Protein AF-A0A7C3HT73-F1 (afdb_monomer_lite)

pLDDT: mean 90.5, std 12.26, range [48.91, 98.38]

Secondary structure (DSSP, 8-state):
-TTHHHHHS-HHHHHHHHHHHHHHHHHIIIIIS--HHHHHHHHHHHHHHHSEE--SSS-EE-HHHHHHHHHHHHHHHHHHHTTS---HHHHHHHHHHHHHHHHHHHHHHHT-

Foldseek 3Di:
DPPDVLVCLQLQNVLVVLLVQLVVQLCCCVPPNPDPLSNLLSVLLNLLSVQWDDDPDDIDGDVVSVVVLVVSLVVLVVCVVVVVHRNNVSSVNSNCNNNVSSVVSVVVVVVD

Radius of gyration: 15.16 Å; chains: 1; bounding box: 45×30×40 Å

Sequence (112 aa):
MRGFLPRLLAPDRLARTLIYAGIAGFIWFFFLQPSPFGATLSVTTLVGAGLVQYGSGKPFVIPLYVYVLAALILVQLAGLALGVGGQVGAALLGGALGLGLPYLAYRLQEKA

Organism: Meiothermus ruber (NCBI:txid277)

Structure (mmCIF, N/CA/C/O backbone):
data_AF-A0A7C3HT73-F1
#
_entry.id   AF-A0A7C3HT73-F1
#
loop_
_atom_site.group_PDB
_atom_site.id
_atom_site.type_symbol
_atom_site.label_atom_id
_atom_site.label_alt_id
_atom_site.label_comp_id
_atom_site.label_asym_id
_atom_site.label_entity_id
_atom_site.label_seq_id
_atom_site.pdbx_PDB_ins_code
_atom_site.Cartn_x
_atom_site.Cartn_y
_atom_site.Cartn_z
_atom_site.occupancy
_atom_site.B_iso_or_equiv
_atom_site.auth_seq_id
_atom_site.auth_comp_id
_atom_site.auth_asym_id
_atom_site.auth_atom_id
_atom_site.pdbx_PDB_model_num
ATOM 1 N N . MET A 1 1 ? -27.166 18.438 4.904 1.00 48.91 1 MET A N 1
ATOM 2 C CA . MET A 1 1 ? -26.014 17.609 4.463 1.00 48.91 1 MET A CA 1
ATOM 3 C C . MET A 1 1 ? -25.101 17.141 5.621 1.00 48.91 1 MET A C 1
ATOM 5 O O . MET A 1 1 ? -23.932 16.870 5.392 1.00 48.91 1 MET A O 1
ATOM 9 N N . ARG A 1 2 ? -25.599 16.966 6.861 1.00 49.44 2 ARG A N 1
ATOM 10 C CA . ARG A 1 2 ? -24.759 16.658 8.048 1.00 49.44 2 ARG A CA 1
ATOM 11 C C . ARG A 1 2 ? -24.453 15.162 8.293 1.00 49.44 2 ARG A C 1
ATOM 13 O O . ARG A 1 2 ? -23.842 14.837 9.298 1.00 49.44 2 ARG A O 1
ATOM 20 N N . GLY A 1 3 ? -24.844 14.252 7.392 1.00 53.56 3 GLY A N 1
ATOM 21 C CA . GLY A 1 3 ? -24.723 12.795 7.612 1.00 53.56 3 GLY A CA 1
ATOM 22 C C . GLY A 1 3 ? -23.829 12.013 6.639 1.00 53.56 3 GLY A C 1
ATOM 23 O O . GLY A 1 3 ? -23.617 10.822 6.851 1.00 53.56 3 GLY A O 1
ATOM 24 N N . PHE A 1 4 ? -23.312 12.636 5.573 1.00 56.56 4 PHE A N 1
ATOM 25 C CA . PHE A 1 4 ? -22.591 11.917 4.507 1.00 56.56 4 PHE A CA 1
ATOM 26 C C . PHE A 1 4 ? -21.103 11.695 4.826 1.00 56.56 4 PHE A C 1
ATOM 28 O O . PHE A 1 4 ? -20.612 10.575 4.726 1.00 56.56 4 PHE A O 1
ATOM 35 N N . LEU A 1 5 ? -20.408 12.742 5.283 1.00 54.62 5 LEU A N 1
ATOM 36 C CA . LEU A 1 5 ? -18.988 12.702 5.659 1.00 54.62 5 LEU A CA 1
ATOM 37 C C . LEU A 1 5 ? -18.655 11.688 6.772 1.00 54.62 5 LEU A C 1
ATOM 39 O O . LEU A 1 5 ? -17.735 10.901 6.565 1.00 54.62 5 LEU A O 1
ATOM 43 N N . PRO A 1 6 ? -19.402 11.602 7.894 1.00 59.47 6 PRO A N 1
ATOM 44 C CA . PRO A 1 6 ? -19.094 10.624 8.939 1.00 59.47 6 PRO A CA 1
ATOM 45 C C . PRO A 1 6 ? -19.249 9.169 8.468 1.00 59.47 6 PRO A C 1
ATOM 47 O O . PRO A 1 6 ? -18.516 8.293 8.916 1.00 59.47 6 PRO A O 1
ATOM 50 N N . ARG A 1 7 ? -20.172 8.902 7.529 1.00 59.75 7 ARG A N 1
ATOM 51 C CA . ARG A 1 7 ? -20.368 7.564 6.942 1.00 59.75 7 ARG A CA 1
ATOM 52 C C . ARG A 1 7 ? -19.340 7.221 5.864 1.00 59.75 7 ARG A C 1
ATOM 54 O O . ARG A 1 7 ? -19.046 6.043 5.688 1.00 59.75 7 ARG A O 1
ATOM 61 N N . LEU A 1 8 ? -18.834 8.213 5.129 1.00 58.94 8 LEU A N 1
ATOM 62 C CA . LEU A 1 8 ? -17.763 8.046 4.136 1.00 58.94 8 LEU A CA 1
ATOM 63 C C . LEU A 1 8 ? -16.396 7.842 4.798 1.00 58.94 8 LEU A C 1
ATOM 65 O O . LEU A 1 8 ? -15.604 7.038 4.323 1.00 58.94 8 LEU A O 1
ATOM 69 N N . LEU A 1 9 ? -16.150 8.530 5.914 1.00 65.69 9 LEU A N 1
ATOM 70 C CA . LEU A 1 9 ? -14.914 8.438 6.694 1.00 65.69 9 LEU A CA 1
ATOM 71 C C . LEU A 1 9 ? -14.890 7.244 7.655 1.00 65.69 9 LEU A C 1
ATOM 73 O O . LEU A 1 9 ? -13.963 7.136 8.450 1.00 65.69 9 LEU A O 1
ATOM 77 N N . ALA A 1 10 ? -15.883 6.348 7.606 1.00 85.25 10 ALA A N 1
ATOM 78 C CA . ALA A 1 10 ? -15.807 5.096 8.347 1.00 85.25 10 ALA A CA 1
ATOM 79 C C . ALA A 1 10 ? -14.559 4.325 7.873 1.00 85.25 10 ALA A C 1
ATOM 81 O O . ALA A 1 10 ? -14.497 3.965 6.693 1.00 85.25 10 ALA A O 1
ATOM 82 N N . PRO A 1 11 ? -13.569 4.078 8.749 1.00 88.06 11 PRO A N 1
ATOM 83 C CA . PRO A 1 11 ? -12.260 3.573 8.346 1.00 88.06 11 PRO A CA 1
ATOM 84 C C . PRO A 1 11 ? -12.355 2.219 7.633 1.00 88.06 11 PRO A C 1
ATOM 86 O O . PRO A 1 11 ? -11.666 2.012 6.640 1.00 88.06 11 PRO A O 1
ATOM 89 N N . ASP A 1 12 ? -13.292 1.354 8.038 1.00 89.94 12 ASP A N 1
ATOM 90 C CA . ASP A 1 12 ? -13.596 0.091 7.346 1.00 89.94 12 ASP A CA 1
ATOM 91 C C . ASP A 1 12 ? -14.083 0.297 5.903 1.00 89.94 12 ASP A C 1
ATOM 93 O O . ASP A 1 12 ? -13.611 -0.350 4.966 1.00 89.94 12 ASP A O 1
ATOM 97 N N . ARG A 1 13 ? -15.002 1.248 5.691 1.00 89.75 13 ARG A N 1
ATOM 98 C CA . ARG A 1 13 ? -15.515 1.550 4.348 1.00 89.75 13 ARG A CA 1
ATOM 99 C C . ARG A 1 13 ? -14.436 2.157 3.469 1.00 89.75 13 ARG A C 1
ATOM 101 O O . ARG A 1 13 ? -14.379 1.828 2.285 1.00 89.75 13 ARG A O 1
ATOM 108 N N . LEU A 1 14 ? -13.594 3.022 4.031 1.00 92.44 14 LEU A N 1
ATOM 109 C CA . LEU A 1 14 ? -12.480 3.624 3.309 1.00 92.44 14 LEU A CA 1
ATOM 110 C C . LEU A 1 14 ? -11.455 2.559 2.909 1.00 92.44 14 LEU A C 1
ATOM 112 O O . LEU A 1 14 ? -11.092 2.495 1.738 1.00 92.44 14 LEU A O 1
ATOM 116 N N . ALA A 1 15 ? -11.070 1.675 3.835 1.00 93.88 15 ALA A N 1
ATOM 117 C CA . ALA A 1 15 ? -10.195 0.539 3.552 1.00 93.88 15 ALA A CA 1
ATOM 118 C C . ALA A 1 15 ? -10.772 -0.338 2.431 1.00 93.88 15 ALA A C 1
ATOM 120 O O . ALA A 1 15 ? -10.112 -0.580 1.423 1.00 93.88 15 ALA A O 1
ATOM 121 N N . ARG A 1 16 ? -12.048 -0.727 2.533 1.00 94.19 16 ARG A N 1
ATOM 122 C CA . ARG A 1 16 ? -12.729 -1.519 1.499 1.00 94.19 16 ARG A CA 1
ATOM 123 C C . ARG A 1 16 ? -12.790 -0.803 0.144 1.00 94.19 16 ARG A C 1
ATOM 125 O O . ARG A 1 16 ? -12.586 -1.430 -0.891 1.00 94.19 16 ARG A O 1
ATOM 132 N N . THR A 1 17 ? -13.035 0.506 0.140 1.00 95.62 17 THR A N 1
ATOM 133 C CA . THR A 1 17 ? -13.045 1.319 -1.087 1.00 95.62 17 THR A CA 1
ATOM 134 C C . THR A 1 17 ? -11.666 1.346 -1.737 1.00 95.62 17 THR A C 1
ATOM 136 O O . THR A 1 17 ? -11.568 1.162 -2.946 1.00 95.62 17 THR A O 1
ATOM 139 N N . LEU A 1 18 ? -10.600 1.512 -0.950 1.00 96.31 18 LEU A N 1
ATOM 140 C CA . LEU A 1 18 ? -9.222 1.486 -1.445 1.00 96.31 18 LEU A CA 1
ATOM 141 C C . LEU A 1 18 ? -8.819 0.105 -1.968 1.00 96.31 18 LEU A C 1
ATOM 143 O O . LEU A 1 18 ? -8.123 0.031 -2.975 1.00 96.31 18 LEU A O 1
ATOM 147 N N . ILE A 1 19 ? -9.302 -0.980 -1.353 1.00 96.81 19 ILE A N 1
ATOM 148 C CA . ILE A 1 19 ? -9.129 -2.340 -1.881 1.00 96.81 19 ILE A CA 1
ATOM 149 C C . ILE A 1 19 ? -9.761 -2.442 -3.272 1.00 96.81 19 ILE A C 1
ATOM 151 O O . ILE A 1 19 ? -9.079 -2.823 -4.220 1.00 96.81 19 ILE A O 1
ATOM 155 N N . TYR A 1 20 ? -11.029 -2.051 -3.437 1.00 97.88 20 TYR A N 1
ATOM 156 C CA . TYR A 1 20 ? -11.683 -2.103 -4.749 1.00 97.88 20 TYR A CA 1
ATOM 157 C C . TYR A 1 20 ? -11.033 -1.169 -5.774 1.00 97.88 20 TYR A C 1
ATOM 159 O O . TYR A 1 20 ? -10.866 -1.559 -6.929 1.00 97.88 20 TYR A O 1
ATOM 167 N N . ALA A 1 21 ? -10.615 0.028 -5.359 1.00 97.62 21 ALA A N 1
ATOM 168 C CA . ALA A 1 21 ? -9.880 0.955 -6.210 1.00 97.62 21 ALA A CA 1
ATOM 169 C C . ALA A 1 21 ? -8.529 0.372 -6.648 1.00 97.62 21 ALA A C 1
ATOM 171 O O . ALA A 1 21 ? -8.158 0.517 -7.806 1.00 97.62 21 ALA A O 1
ATOM 172 N N . GLY A 1 22 ? -7.826 -0.339 -5.763 1.00 97.75 22 GLY A N 1
ATOM 173 C CA . GLY A 1 22 ? -6.594 -1.050 -6.093 1.00 97.75 22 GLY A CA 1
ATOM 174 C C . GLY A 1 22 ? -6.817 -2.208 -7.070 1.00 97.75 22 GLY A C 1
ATOM 175 O O . GLY A 1 22 ? -6.036 -2.366 -8.003 1.00 97.75 22 GLY A O 1
ATOM 176 N N . ILE A 1 23 ? -7.910 -2.971 -6.939 1.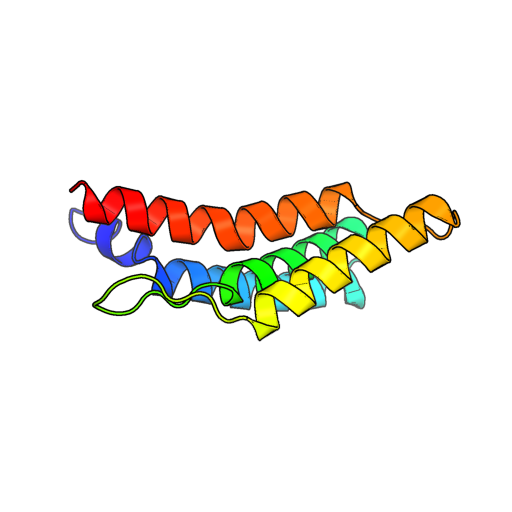00 98.12 23 ILE A N 1
ATOM 177 C CA . ILE A 1 23 ? -8.280 -4.002 -7.930 1.00 98.12 23 ILE A CA 1
ATOM 178 C C . ILE A 1 23 ? -8.54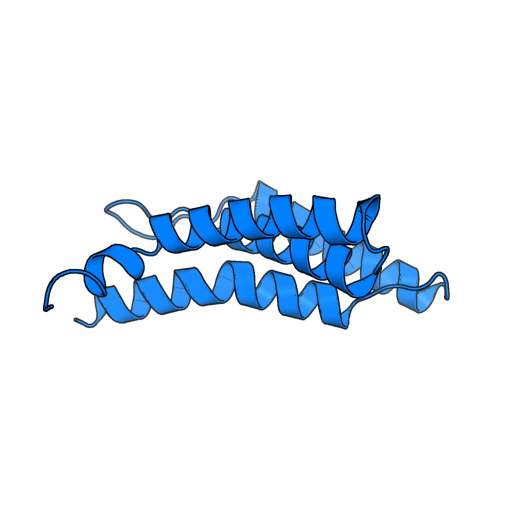1 -3.353 -9.294 1.00 98.12 23 ILE A C 1
ATOM 180 O O . ILE A 1 23 ? -7.953 -3.756 -10.296 1.00 98.12 23 ILE A O 1
ATOM 184 N N . ALA A 1 24 ? -9.405 -2.335 -9.337 1.00 98.25 24 ALA A N 1
ATOM 185 C CA . ALA A 1 24 ? -9.769 -1.650 -10.575 1.00 98.25 24 ALA A CA 1
ATOM 186 C C . ALA A 1 24 ? -8.556 -0.969 -11.229 1.00 98.25 24 ALA A C 1
ATOM 188 O O . ALA A 1 24 ? -8.352 -1.089 -12.436 1.00 98.25 24 ALA A O 1
ATOM 189 N N . GLY A 1 25 ? -7.724 -0.307 -10.424 1.00 98.06 25 GLY A N 1
ATOM 190 C CA . GLY A 1 25 ? -6.485 0.325 -10.859 1.00 98.06 25 GLY A CA 1
ATOM 191 C C . GLY A 1 25 ? -5.486 -0.687 -11.407 1.00 98.06 25 GLY A C 1
ATOM 192 O O . GLY A 1 25 ? -4.918 -0.455 -12.470 1.00 98.06 25 GLY A O 1
ATOM 193 N N . PHE A 1 26 ? -5.323 -1.843 -10.754 1.00 98.19 26 PHE A N 1
ATOM 194 C CA . PHE A 1 26 ? -4.477 -2.915 -11.276 1.00 98.19 26 PHE A CA 1
ATOM 195 C C . PHE A 1 26 ? -4.989 -3.409 -12.629 1.00 98.19 26 PHE A C 1
ATOM 197 O O . PHE A 1 26 ? -4.210 -3.471 -13.573 1.00 98.19 26 PHE A O 1
ATOM 204 N N . ILE A 1 27 ? -6.292 -3.686 -12.758 1.00 98.31 27 ILE A N 1
ATOM 205 C CA . ILE A 1 27 ? -6.873 -4.125 -14.034 1.00 98.31 27 ILE A CA 1
ATOM 206 C C . ILE A 1 27 ? -6.610 -3.079 -15.128 1.00 98.31 27 ILE A C 1
ATOM 208 O O . ILE A 1 27 ? -6.126 -3.418 -16.206 1.00 98.31 27 ILE A O 1
ATOM 212 N N . TRP A 1 28 ? -6.861 -1.801 -14.838 1.00 98.25 28 TRP A N 1
ATOM 213 C CA . TRP A 1 28 ? -6.641 -0.711 -15.785 1.00 98.25 28 TRP A CA 1
ATOM 214 C C . TRP A 1 28 ? -5.174 -0.583 -16.207 1.00 98.25 28 TRP A C 1
ATOM 216 O O . TRP A 1 28 ? -4.863 -0.650 -17.396 1.00 98.25 28 TRP A O 1
ATOM 226 N N . PHE A 1 29 ? -4.263 -0.432 -15.245 1.00 98.12 29 PHE A N 1
ATOM 227 C CA . PHE A 1 29 ? -2.851 -0.156 -15.514 1.00 98.12 29 PHE A CA 1
ATOM 228 C C . PHE A 1 29 ? -2.047 -1.377 -15.947 1.00 98.12 29 PHE A C 1
ATOM 230 O O . PHE A 1 29 ? -0.933 -1.218 -16.440 1.00 98.12 29 PHE A O 1
ATOM 237 N N . PHE A 1 30 ? -2.570 -2.585 -15.754 1.00 97.00 30 PHE A N 1
ATOM 238 C CA . PHE A 1 30 ? -1.927 -3.801 -16.231 1.00 97.00 30 PHE A CA 1
ATOM 239 C C . PHE A 1 30 ? -2.426 -4.202 -17.625 1.00 97.00 30 PHE A C 1
ATOM 241 O O . PHE A 1 30 ? -1.608 -4.538 -18.475 1.00 97.00 30 PHE A O 1
ATOM 248 N N . PHE A 1 31 ? -3.740 -4.133 -17.884 1.00 97.62 31 PHE A N 1
ATOM 249 C CA . PHE A 1 31 ? -4.325 -4.650 -19.130 1.00 97.62 31 PHE A CA 1
ATOM 250 C C . PHE A 1 31 ? -4.691 -3.578 -20.162 1.00 97.62 31 PHE A C 1
ATOM 252 O O . PHE A 1 31 ? -4.522 -3.822 -21.353 1.00 97.62 31 PHE A O 1
ATOM 259 N N . LEU A 1 32 ? -5.216 -2.420 -19.745 1.00 97.62 32 LEU A N 1
ATOM 260 C CA . LEU A 1 32 ? -5.771 -1.424 -20.676 1.00 97.62 32 LEU A CA 1
ATOM 261 C C . LEU A 1 32 ? -4.770 -0.320 -21.023 1.00 97.62 32 LEU A C 1
ATOM 263 O O . LEU A 1 32 ? -4.636 0.054 -22.184 1.00 97.62 32 LEU A O 1
ATOM 267 N N . GLN A 1 33 ? -4.054 0.192 -20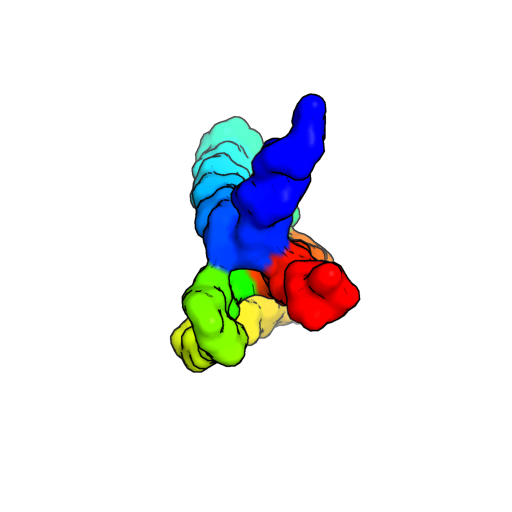.023 1.00 97.00 33 GLN A N 1
ATOM 268 C CA . GLN A 1 33 ? -3.046 1.235 -20.187 1.00 97.00 33 GLN A CA 1
ATOM 269 C C . GLN A 1 33 ? -1.780 0.857 -19.406 1.00 97.00 33 GLN A C 1
ATOM 271 O O . GLN A 1 33 ? -1.607 1.314 -18.272 1.00 97.00 33 GLN A O 1
ATOM 276 N N . PRO A 1 34 ? -0.899 0.025 -19.996 1.00 96.25 34 PRO A N 1
ATOM 277 C CA . PRO A 1 34 ? 0.285 -0.503 -19.330 1.00 96.25 34 PRO A CA 1
ATOM 278 C C . PRO A 1 34 ? 1.122 0.586 -18.649 1.00 96.25 34 PRO A C 1
ATOM 280 O O . PRO A 1 34 ? 1.725 1.441 -19.296 1.00 96.25 34 PRO A O 1
ATOM 283 N N . SER A 1 35 ? 1.156 0.550 -17.319 1.00 97.00 35 SER A N 1
ATOM 284 C CA . SER A 1 35 ? 1.929 1.466 -16.485 1.00 97.00 35 SER A CA 1
ATOM 285 C C . SER A 1 35 ? 2.511 0.701 -15.298 1.00 97.00 35 SER A C 1
ATOM 287 O O . SER A 1 35 ? 1.778 0.395 -14.353 1.00 97.00 35 SER A O 1
ATOM 289 N N . PRO A 1 36 ? 3.830 0.415 -15.291 1.00 95.31 36 PRO A N 1
ATOM 290 C CA . PRO A 1 36 ? 4.483 -0.257 -14.167 1.00 95.31 36 PRO A CA 1
ATOM 291 C C . PRO A 1 36 ? 4.270 0.487 -12.846 1.00 95.31 36 PRO A C 1
ATOM 293 O O . PRO A 1 36 ? 4.031 -0.129 -11.805 1.00 95.31 36 PRO A O 1
ATOM 296 N N . PHE A 1 37 ? 4.310 1.822 -12.900 1.00 97.31 37 PHE A N 1
ATOM 297 C CA . PHE A 1 37 ? 4.018 2.686 -11.762 1.00 97.31 37 PHE A CA 1
ATOM 298 C C . PHE A 1 37 ? 2.577 2.491 -11.276 1.00 97.31 37 PHE A C 1
ATOM 300 O O . PHE A 1 37 ? 2.366 2.177 -10.107 1.00 97.31 37 PHE A O 1
ATOM 307 N N . GLY A 1 38 ? 1.590 2.629 -12.170 1.00 97.62 38 GLY A N 1
ATOM 308 C CA . GLY A 1 38 ? 0.171 2.536 -11.823 1.00 97.62 38 GLY A CA 1
ATOM 309 C C . GLY A 1 38 ? -0.231 1.157 -11.296 1.00 97.62 38 GLY A C 1
ATOM 310 O O . GLY A 1 38 ? -0.950 1.067 -10.299 1.00 97.62 38 GLY A O 1
ATOM 311 N N . ALA A 1 39 ? 0.284 0.082 -11.897 1.00 97.81 39 ALA A N 1
ATOM 312 C CA . ALA A 1 39 ? 0.035 -1.283 -11.440 1.00 97.81 39 ALA A CA 1
ATOM 313 C C . ALA A 1 39 ? 0.637 -1.527 -10.047 1.00 97.81 39 ALA A C 1
ATOM 315 O O . ALA A 1 39 ? -0.057 -2.017 -9.157 1.00 97.81 39 ALA A O 1
ATOM 316 N N . THR A 1 40 ? 1.893 -1.115 -9.828 1.00 98.00 40 THR A N 1
ATOM 317 C CA . THR A 1 40 ? 2.558 -1.249 -8.520 1.00 98.00 40 THR A CA 1
ATOM 318 C C . THR A 1 40 ? 1.811 -0.470 -7.440 1.00 98.00 40 THR A C 1
ATOM 320 O O . THR A 1 40 ? 1.506 -1.034 -6.393 1.00 98.00 40 THR A O 1
ATOM 323 N N . LEU A 1 41 ? 1.482 0.799 -7.712 1.00 98.31 41 LEU A N 1
ATOM 324 C CA . LEU A 1 41 ? 0.720 1.665 -6.811 1.00 98.31 41 LEU A CA 1
ATOM 325 C C . LEU A 1 41 ? -0.605 1.007 -6.410 1.00 98.31 41 LEU A C 1
ATOM 327 O O . LEU A 1 41 ? -0.938 0.940 -5.232 1.00 98.31 41 LEU A O 1
ATOM 331 N N . SER A 1 42 ? -1.341 0.486 -7.391 1.00 98.38 42 SER A N 1
ATOM 332 C CA . SER A 1 42 ? -2.660 -0.110 -7.175 1.00 98.38 42 SER A CA 1
ATOM 333 C C . SER A 1 42 ? -2.589 -1.359 -6.293 1.00 98.38 42 SER A C 1
ATOM 335 O O . SER A 1 42 ? -3.379 -1.505 -5.359 1.00 98.38 42 SER A O 1
ATOM 337 N N . VAL A 1 43 ? -1.606 -2.232 -6.538 1.00 98.12 43 VAL A N 1
ATOM 338 C CA . VAL A 1 43 ? -1.408 -3.458 -5.753 1.00 98.12 43 VAL A CA 1
ATOM 339 C C . VAL A 1 43 ? -0.958 -3.134 -4.329 1.00 98.12 43 VAL A C 1
ATOM 341 O O . VAL A 1 43 ? -1.510 -3.686 -3.378 1.00 98.12 43 VAL A O 1
ATOM 344 N N . THR A 1 44 ? -0.002 -2.222 -4.134 1.00 98.19 44 THR A N 1
ATOM 345 C CA . THR A 1 44 ? 0.443 -1.887 -2.773 1.00 98.19 44 THR A CA 1
ATOM 346 C C . THR A 1 44 ? -0.596 -1.083 -1.997 1.00 98.19 44 THR A C 1
ATOM 348 O O . THR A 1 44 ? -0.703 -1.279 -0.788 1.00 98.19 44 THR A O 1
ATOM 351 N N . THR A 1 45 ? -1.425 -0.260 -2.653 1.00 98.38 45 THR A N 1
ATOM 352 C CA . THR A 1 45 ? -2.603 0.364 -2.022 1.00 98.38 45 THR A CA 1
ATOM 353 C C . THR A 1 45 ? -3.624 -0.666 -1.578 1.00 98.38 45 THR A C 1
ATOM 355 O O . THR A 1 45 ? -4.093 -0.589 -0.444 1.00 98.38 45 THR A O 1
ATOM 358 N N . LEU A 1 46 ? -3.925 -1.658 -2.415 1.00 97.94 46 LEU A N 1
ATOM 359 C CA . LEU A 1 46 ? -4.817 -2.755 -2.050 1.00 97.94 46 LEU A CA 1
ATOM 360 C C . LEU A 1 46 ? -4.317 -3.506 -0.814 1.00 97.94 46 LEU A C 1
ATOM 362 O O . LEU A 1 46 ? -5.063 -3.691 0.147 1.00 97.94 46 LEU A O 1
ATOM 366 N N . VAL A 1 47 ? -3.050 -3.920 -0.829 1.00 97.81 47 VAL A N 1
ATOM 367 C CA . VAL A 1 47 ? -2.466 -4.702 0.268 1.00 97.81 47 VAL A CA 1
ATOM 368 C C . VAL A 1 47 ? -2.349 -3.850 1.532 1.00 97.81 47 VAL A C 1
ATOM 370 O O . VAL A 1 47 ? -2.685 -4.322 2.615 1.00 97.81 47 VAL A O 1
ATOM 373 N N . GLY A 1 48 ? -1.940 -2.585 1.405 1.00 97.12 48 GLY A N 1
ATOM 374 C CA . GLY A 1 48 ? -1.871 -1.646 2.523 1.00 97.12 48 GLY A CA 1
ATOM 375 C C . GLY A 1 48 ? -3.235 -1.396 3.167 1.00 97.12 48 GLY A C 1
ATOM 376 O O . GLY A 1 48 ? -3.335 -1.386 4.390 1.00 97.12 48 GLY A O 1
ATOM 377 N N . ALA A 1 49 ? -4.295 -1.266 2.365 1.00 96.38 49 ALA A N 1
ATOM 378 C CA . ALA A 1 49 ? -5.659 -1.087 2.861 1.00 96.38 49 ALA A CA 1
ATOM 379 C C . ALA A 1 49 ? -6.217 -2.341 3.545 1.00 96.38 49 ALA A C 1
ATOM 381 O O . ALA A 1 49 ? -6.978 -2.227 4.502 1.00 96.38 49 ALA A O 1
ATOM 382 N N . GLY A 1 50 ? -5.810 -3.532 3.100 1.00 93.94 50 GLY A N 1
ATOM 383 C CA . GLY A 1 50 ? -6.153 -4.799 3.749 1.00 93.94 50 GLY A CA 1
ATOM 384 C C . GLY A 1 50 ? -5.370 -5.092 5.032 1.00 93.94 50 GLY A C 1
ATOM 385 O O . GLY A 1 50 ? -5.718 -6.026 5.750 1.00 93.94 50 GLY A O 1
ATOM 386 N N . LEU A 1 51 ? -4.324 -4.318 5.342 1.00 95.38 51 LEU A N 1
ATOM 387 C CA . LEU A 1 51 ? -3.408 -4.613 6.445 1.00 95.38 51 LEU A CA 1
ATOM 388 C C . LEU A 1 51 ? -4.064 -4.491 7.819 1.00 95.38 51 LEU A C 1
ATOM 390 O O . LEU A 1 51 ? -3.726 -5.255 8.722 1.00 95.38 51 LEU A O 1
ATOM 394 N N . VAL A 1 52 ? -4.997 -3.556 7.987 1.00 93.81 52 VAL A N 1
ATOM 395 C CA . VAL A 1 52 ? -5.657 -3.293 9.268 1.00 93.81 52 VAL A CA 1
ATOM 396 C C . VAL A 1 52 ? -7.158 -3.499 9.130 1.00 93.81 52 VAL A C 1
ATOM 398 O O . VAL A 1 52 ? -7.795 -2.916 8.256 1.00 93.81 52 VAL A O 1
ATOM 401 N N . GLN A 1 53 ? -7.739 -4.294 10.027 1.00 90.38 53 GLN A N 1
ATOM 402 C CA . GLN A 1 53 ? -9.187 -4.411 10.162 1.00 90.38 53 GLN A CA 1
ATOM 403 C C . GLN A 1 53 ? -9.698 -3.400 11.184 1.00 90.38 53 GLN A C 1
ATOM 405 O O . GLN A 1 53 ? -9.235 -3.361 12.328 1.00 90.38 53 GLN A O 1
ATOM 410 N N . TYR A 1 54 ? -10.681 -2.606 10.766 1.00 84.12 54 TYR A N 1
ATOM 411 C CA . TYR A 1 54 ? -11.317 -1.584 11.589 1.00 84.12 54 TYR A CA 1
ATOM 412 C C . TYR A 1 54 ? -12.728 -2.054 11.971 1.00 84.12 54 TYR A C 1
ATOM 414 O O . TYR A 1 54 ? -13.682 -1.861 11.229 1.00 84.12 54 TYR A O 1
ATOM 422 N N . GLY A 1 55 ? -12.849 -2.728 13.117 1.00 74.38 55 GLY A N 1
ATOM 423 C CA . GLY A 1 55 ? -14.135 -3.155 13.686 1.00 74.38 55 GLY A CA 1
ATOM 424 C C . GLY A 1 55 ? -14.708 -2.145 14.688 1.00 74.38 55 GLY A C 1
ATOM 425 O O . GLY A 1 55 ? -14.287 -0.995 14.742 1.00 74.38 55 GLY A O 1
ATOM 426 N N . SER A 1 56 ? -15.635 -2.589 15.545 1.00 64.25 56 SER A N 1
ATOM 427 C CA . SER A 1 56 ? -16.174 -1.781 16.657 1.00 64.25 56 SER A CA 1
ATOM 428 C C . SER A 1 56 ? -15.200 -1.603 17.833 1.00 64.25 56 SER A C 1
ATOM 430 O O . SER A 1 56 ? -15.544 -0.963 18.822 1.00 64.25 56 SER A O 1
ATOM 432 N N . GLY A 1 57 ? -14.016 -2.215 17.759 1.00 71.62 57 GLY A N 1
ATOM 433 C CA . GLY A 1 57 ? -12.991 -2.198 18.800 1.00 71.62 57 GLY A CA 1
ATOM 434 C C . GLY A 1 57 ? -11.657 -1.652 18.295 1.00 71.62 57 GLY A C 1
ATOM 435 O O . GLY A 1 57 ? -11.593 -0.926 17.305 1.00 71.62 57 GLY A O 1
ATOM 436 N N . LYS A 1 58 ? -10.568 -2.016 18.979 1.00 82.12 58 LYS A N 1
ATOM 437 C CA . LYS A 1 58 ? -9.218 -1.595 18.584 1.00 82.12 58 LYS A CA 1
ATOM 438 C C . LYS A 1 58 ? -8.864 -2.128 17.185 1.00 82.12 58 LYS A C 1
ATOM 440 O O . LYS A 1 58 ? -9.165 -3.290 16.907 1.00 82.12 58 LYS A O 1
ATOM 445 N N . PRO A 1 59 ? -8.193 -1.327 16.335 1.00 87.94 59 PRO A N 1
ATOM 446 C CA . PRO A 1 59 ? -7.725 -1.786 15.033 1.00 87.94 59 PRO A CA 1
ATOM 447 C C . PRO A 1 59 ? -6.815 -3.009 15.175 1.00 87.94 59 PRO A C 1
ATOM 449 O O . PRO A 1 59 ? -5.910 -3.014 16.013 1.00 87.94 59 PRO A O 1
ATOM 452 N N . PHE A 1 60 ? -7.042 -4.030 14.349 1.00 92.12 60 PHE A N 1
ATOM 453 C CA . PHE A 1 60 ? -6.252 -5.260 14.354 1.00 92.12 60 PHE A CA 1
ATOM 454 C C . PHE A 1 60 ? -5.400 -5.356 13.089 1.00 92.12 60 PHE A C 1
ATOM 456 O O . PHE A 1 60 ? -5.921 -5.305 11.976 1.00 92.12 60 PHE A O 1
ATOM 463 N N . VAL A 1 61 ? -4.088 -5.505 13.260 1.00 94.00 61 VAL A N 1
ATOM 464 C CA . VAL A 1 61 ? -3.141 -5.701 12.155 1.00 94.00 61 VAL A CA 1
ATOM 465 C C . VAL A 1 61 ? -3.162 -7.165 11.733 1.00 94.00 61 VAL A C 1
ATOM 467 O O . VAL A 1 61 ? -2.920 -8.041 12.559 1.00 94.00 61 VAL A O 1
ATOM 470 N N . ILE A 1 62 ? -3.395 -7.436 10.450 1.00 94.12 62 ILE A N 1
ATOM 471 C CA . ILE A 1 62 ? -3.337 -8.783 9.883 1.00 94.12 62 ILE A CA 1
ATOM 472 C C . ILE A 1 62 ? -1.880 -9.104 9.505 1.00 94.12 62 ILE A C 1
ATOM 474 O O . ILE A 1 62 ? -1.375 -8.537 8.530 1.00 94.12 62 ILE A O 1
ATOM 478 N N . PRO A 1 63 ? -1.195 -10.042 10.193 1.00 94.94 63 PRO A N 1
ATOM 479 C CA . PRO A 1 63 ? 0.229 -10.301 9.958 1.00 94.94 63 PRO A CA 1
ATOM 480 C C . PRO A 1 63 ? 0.544 -10.704 8.515 1.00 94.94 63 PRO A C 1
ATOM 482 O O . PRO A 1 63 ? 1.538 -10.258 7.952 1.00 94.94 63 PRO A O 1
ATOM 485 N N . LEU A 1 64 ? -0.335 -11.488 7.882 1.00 95.56 64 LEU A N 1
ATOM 486 C CA . LEU A 1 64 ? -0.171 -11.901 6.487 1.00 95.56 64 LEU A CA 1
ATOM 487 C C . LEU A 1 64 ? 0.022 -10.698 5.551 1.00 95.56 64 LEU A C 1
ATOM 489 O O . LEU A 1 64 ? 0.954 -10.687 4.754 1.00 95.56 64 LEU A O 1
ATOM 493 N N . TYR A 1 65 ? -0.813 -9.665 5.675 1.00 94.94 65 TYR A N 1
ATOM 494 C CA . TYR A 1 65 ? -0.732 -8.479 4.820 1.00 94.94 65 TYR A CA 1
ATOM 495 C C . TYR A 1 65 ? 0.513 -7.634 5.104 1.00 94.94 65 TYR A C 1
ATOM 497 O O . TYR A 1 65 ? 1.035 -7.009 4.184 1.00 94.94 65 TYR A O 1
ATOM 505 N N . VAL A 1 66 ? 1.038 -7.662 6.335 1.00 96.38 66 VAL A N 1
ATOM 506 C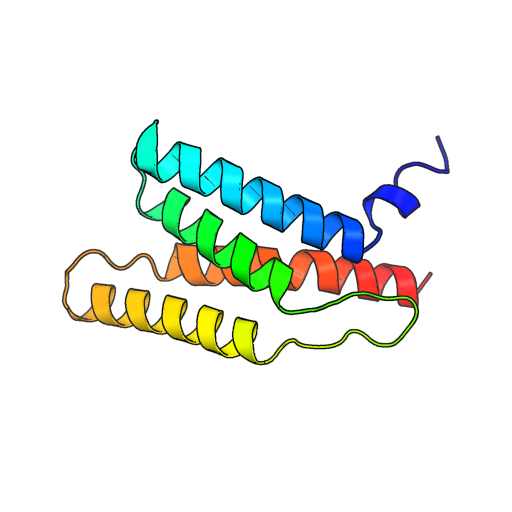 CA . VAL A 1 66 ? 2.338 -7.050 6.661 1.00 96.38 66 VAL A CA 1
ATOM 507 C C . VAL A 1 66 ? 3.451 -7.737 5.874 1.00 96.38 66 VAL A C 1
ATOM 509 O O . VAL A 1 66 ? 4.226 -7.062 5.198 1.00 96.38 66 VAL A O 1
ATOM 512 N N . TYR A 1 67 ? 3.506 -9.072 5.913 1.00 97.50 67 TYR A N 1
ATOM 513 C CA . TYR A 1 67 ? 4.516 -9.831 5.174 1.00 97.50 67 TYR A CA 1
ATOM 514 C C . TYR A 1 67 ? 4.376 -9.656 3.663 1.00 97.50 67 TYR A C 1
ATOM 516 O O . TYR A 1 67 ? 5.383 -9.481 2.984 1.00 97.50 67 TYR A O 1
ATOM 524 N N . VAL A 1 68 ? 3.150 -9.639 3.134 1.00 97.81 68 VAL A N 1
ATOM 525 C CA . VAL A 1 68 ? 2.909 -9.410 1.703 1.00 97.81 68 VAL A CA 1
ATOM 526 C C . VAL A 1 68 ? 3.354 -8.007 1.295 1.00 97.81 68 VAL A C 1
ATOM 528 O O . VAL A 1 68 ? 4.064 -7.867 0.304 1.00 97.81 68 VAL A O 1
ATOM 531 N N . LEU A 1 69 ? 3.006 -6.966 2.058 1.00 97.31 69 LEU A N 1
ATOM 532 C CA . LEU A 1 69 ? 3.426 -5.599 1.742 1.00 97.31 69 LEU A CA 1
ATOM 533 C C . LEU A 1 69 ? 4.951 -5.452 1.804 1.00 97.31 69 LEU A C 1
ATOM 535 O O . LEU A 1 69 ? 5.548 -4.857 0.907 1.00 97.31 69 LEU A O 1
ATOM 539 N N . ALA A 1 70 ? 5.586 -6.034 2.824 1.00 97.69 70 ALA A N 1
ATOM 540 C CA . ALA A 1 70 ? 7.038 -6.057 2.946 1.00 97.69 70 ALA A CA 1
ATOM 541 C C . ALA A 1 70 ? 7.690 -6.786 1.762 1.00 97.69 70 ALA A C 1
ATOM 543 O O . ALA A 1 70 ? 8.613 -6.252 1.152 1.00 97.69 70 ALA A O 1
ATOM 544 N N . ALA A 1 71 ? 7.177 -7.961 1.386 1.00 97.94 71 ALA A N 1
ATOM 545 C CA . ALA A 1 71 ? 7.661 -8.717 0.237 1.00 97.94 71 ALA A CA 1
ATOM 546 C C . ALA A 1 71 ? 7.519 -7.921 -1.068 1.00 97.94 71 ALA A C 1
ATOM 548 O O . ALA A 1 71 ? 8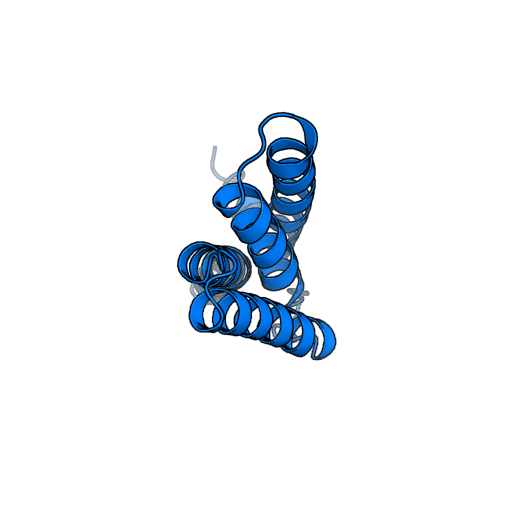.468 -7.864 -1.843 1.00 97.94 71 ALA A O 1
ATOM 549 N N . LEU A 1 72 ? 6.387 -7.245 -1.287 1.00 96.88 72 LEU A N 1
ATOM 550 C CA . LEU A 1 72 ? 6.182 -6.393 -2.461 1.00 96.88 72 LEU A CA 1
ATOM 551 C C . LEU A 1 72 ? 7.209 -5.257 -2.521 1.00 96.88 72 LEU A C 1
ATOM 553 O O . LEU A 1 72 ? 7.799 -5.023 -3.571 1.00 96.88 72 LEU A O 1
ATOM 557 N N . ILE A 1 73 ? 7.477 -4.579 -1.403 1.00 97.06 73 ILE A N 1
ATOM 558 C CA . ILE A 1 73 ? 8.490 -3.514 -1.351 1.00 97.06 73 ILE A CA 1
ATOM 559 C C . ILE A 1 73 ? 9.891 -4.080 -1.617 1.00 97.06 73 ILE A C 1
ATOM 561 O O . ILE A 1 73 ? 10.640 -3.501 -2.403 1.00 97.06 73 ILE A O 1
ATOM 565 N N . LEU A 1 74 ? 10.237 -5.220 -1.012 1.00 97.56 74 LEU A N 1
ATOM 566 C CA . LEU A 1 74 ? 11.527 -5.883 -1.221 1.00 97.56 74 LEU A CA 1
ATOM 567 C C . LEU A 1 74 ? 11.720 -6.330 -2.672 1.00 97.56 74 LEU A C 1
ATOM 569 O O . LEU A 1 74 ? 12.806 -6.150 -3.213 1.00 97.56 74 LEU A O 1
ATOM 573 N N . VAL A 1 75 ? 10.677 -6.846 -3.326 1.00 96.56 75 VAL A N 1
ATOM 574 C CA . VAL A 1 75 ? 10.718 -7.203 -4.752 1.00 96.56 75 VAL A CA 1
ATOM 575 C C . VAL A 1 75 ? 10.981 -5.967 -5.610 1.00 96.56 75 VAL A C 1
ATOM 577 O O . VAL A 1 75 ? 11.828 -6.017 -6.499 1.00 96.56 75 VAL A O 1
ATOM 580 N N . GLN A 1 76 ? 10.339 -4.832 -5.316 1.00 96.25 76 GLN A N 1
ATOM 581 C CA . GLN A 1 76 ? 10.596 -3.594 -6.057 1.00 96.25 76 GLN A CA 1
ATOM 582 C C . GLN A 1 76 ? 12.003 -3.043 -5.795 1.00 96.25 76 GLN A C 1
ATOM 584 O O . GLN A 1 76 ? 12.630 -2.527 -6.718 1.00 96.25 76 GLN A O 1
ATOM 589 N N . LEU A 1 77 ? 12.522 -3.173 -4.571 1.00 95.81 77 LEU A N 1
ATOM 590 C CA . LEU A 1 77 ? 13.902 -2.808 -4.236 1.00 95.81 77 LEU A CA 1
ATOM 591 C C . LEU A 1 77 ? 14.912 -3.698 -4.963 1.00 95.81 77 LEU A C 1
ATOM 593 O O . LEU A 1 77 ? 15.866 -3.184 -5.540 1.00 95.81 77 LEU A O 1
ATOM 597 N N . ALA A 1 78 ? 14.684 -5.011 -4.987 1.00 96.31 78 ALA A N 1
ATOM 598 C CA . ALA A 1 78 ? 15.516 -5.955 -5.722 1.00 96.31 78 ALA A CA 1
ATOM 599 C C . ALA A 1 78 ? 15.478 -5.665 -7.228 1.00 96.31 78 ALA A C 1
ATOM 601 O O . ALA A 1 78 ? 16.525 -5.573 -7.859 1.00 96.31 78 ALA A O 1
ATOM 602 N N . GLY A 1 79 ? 14.293 -5.429 -7.798 1.00 94.50 79 GLY A N 1
ATOM 603 C CA . GLY A 1 79 ? 14.142 -5.047 -9.202 1.00 94.50 79 GLY A CA 1
ATOM 604 C C . GLY A 1 79 ? 14.841 -3.729 -9.546 1.00 94.50 79 GLY A C 1
ATOM 605 O O . GLY A 1 79 ? 15.387 -3.595 -10.639 1.00 94.50 79 GLY A O 1
ATOM 606 N N . LEU A 1 80 ? 14.868 -2.764 -8.620 1.00 93.88 80 LEU A N 1
ATOM 607 C CA . LEU A 1 80 ? 15.624 -1.519 -8.779 1.00 93.88 80 LEU A CA 1
ATOM 608 C C . LEU A 1 80 ? 17.139 -1.774 -8.725 1.00 93.88 80 LEU A C 1
ATOM 610 O O . LEU A 1 80 ? 17.860 -1.312 -9.604 1.00 93.88 80 LEU A O 1
ATOM 614 N N . ALA A 1 81 ? 17.612 -2.538 -7.737 1.00 95.00 81 ALA A N 1
ATOM 615 C CA . ALA A 1 81 ? 19.030 -2.853 -7.553 1.00 95.00 81 ALA A CA 1
ATOM 616 C C . ALA A 1 81 ? 19.615 -3.688 -8.704 1.00 95.00 81 ALA A C 1
ATOM 618 O O . ALA A 1 81 ? 20.772 -3.512 -9.072 1.00 95.00 81 ALA A O 1
ATOM 619 N N . LEU A 1 82 ? 18.808 -4.574 -9.288 1.00 95.38 82 LEU A N 1
ATOM 620 C CA . LEU A 1 82 ? 19.184 -5.432 -10.413 1.00 95.38 82 LEU A CA 1
ATOM 621 C C . LEU A 1 82 ? 18.982 -4.759 -11.784 1.00 95.38 82 LEU A C 1
ATOM 623 O O . LEU A 1 82 ? 19.271 -5.372 -12.808 1.00 95.38 82 LEU A O 1
ATOM 627 N N . GLY A 1 83 ? 18.476 -3.520 -11.832 1.00 90.06 83 GLY A N 1
ATOM 628 C CA . GLY A 1 83 ? 18.275 -2.779 -13.083 1.00 90.06 83 GLY A CA 1
ATOM 629 C C . GLY A 1 83 ? 17.103 -3.266 -13.947 1.00 90.06 83 GLY A C 1
ATOM 630 O O . GLY A 1 83 ? 17.047 -2.951 -15.131 1.00 90.06 83 GLY A O 1
ATOM 631 N N . VAL A 1 84 ? 16.149 -4.006 -13.373 1.00 90.25 84 VAL A N 1
ATOM 632 C CA . VAL A 1 84 ? 15.013 -4.627 -14.090 1.00 90.25 84 VAL A CA 1
ATOM 633 C C . VAL A 1 84 ? 13.717 -3.803 -13.999 1.00 90.25 84 VAL A C 1
ATOM 635 O O . VAL A 1 84 ? 12.640 -4.288 -14.336 1.00 90.25 84 VAL A O 1
ATOM 638 N N . GLY A 1 85 ? 13.799 -2.544 -13.552 1.00 85.44 85 GLY A N 1
ATOM 639 C CA . GLY A 1 85 ? 12.674 -1.597 -13.587 1.00 85.44 85 GLY A CA 1
ATOM 640 C C . GLY A 1 85 ? 11.793 -1.546 -12.331 1.00 85.44 85 GLY A C 1
ATOM 641 O O . GLY A 1 85 ? 10.583 -1.329 -12.437 1.00 85.44 85 GLY A O 1
ATOM 642 N N . GLY A 1 86 ? 12.374 -1.715 -11.138 1.00 91.94 86 GLY A N 1
ATOM 643 C CA . GLY A 1 86 ? 11.647 -1.639 -9.864 1.00 91.94 86 GLY A CA 1
ATOM 644 C C . GLY A 1 86 ? 11.002 -0.273 -9.578 1.00 91.94 86 GLY A C 1
ATOM 645 O O . GLY A 1 86 ? 11.648 0.769 -9.665 1.00 91.94 86 GLY A O 1
ATOM 646 N N . GLN A 1 87 ? 9.724 -0.272 -9.178 1.00 96.19 87 GLN A N 1
ATOM 647 C CA . GLN A 1 87 ? 8.932 0.938 -8.897 1.00 96.19 87 GLN A CA 1
ATOM 648 C C . GLN A 1 87 ? 8.790 1.182 -7.388 1.00 96.19 87 GLN A C 1
ATOM 650 O O . GLN A 1 87 ? 7.687 1.167 -6.838 1.00 96.19 87 GLN A O 1
ATOM 655 N N . VAL A 1 88 ? 9.912 1.387 -6.693 1.00 96.00 88 VAL A N 1
ATOM 656 C CA . VAL A 1 88 ? 9.942 1.530 -5.221 1.00 96.00 88 VAL A CA 1
ATOM 657 C C . VAL A 1 88 ? 9.089 2.710 -4.749 1.00 96.00 88 VAL A C 1
ATOM 659 O O . VAL A 1 88 ? 8.320 2.572 -3.801 1.00 96.00 88 VAL A O 1
ATOM 662 N N . GLY A 1 89 ? 9.160 3.848 -5.447 1.00 96.31 89 GLY A N 1
ATOM 663 C CA . GLY A 1 89 ? 8.348 5.025 -5.125 1.00 96.31 89 GLY A CA 1
ATOM 664 C C . GLY A 1 89 ? 6.845 4.740 -5.194 1.00 96.31 89 GLY A C 1
ATOM 665 O O . GLY A 1 89 ? 6.112 5.101 -4.277 1.00 96.31 89 GLY A O 1
ATOM 666 N N . ALA A 1 90 ? 6.395 4.020 -6.228 1.00 97.12 90 ALA A N 1
ATOM 667 C CA . ALA A 1 90 ? 5.001 3.594 -6.356 1.00 97.12 90 ALA A CA 1
ATOM 668 C C . ALA A 1 90 ? 4.597 2.630 -5.236 1.00 97.12 90 ALA A C 1
ATOM 670 O O . ALA A 1 90 ? 3.514 2.756 -4.670 1.00 97.12 90 ALA A O 1
ATOM 671 N N . ALA A 1 91 ? 5.479 1.689 -4.887 1.00 97.25 91 ALA A N 1
ATOM 672 C CA . ALA A 1 91 ? 5.221 0.715 -3.837 1.00 97.25 91 ALA A CA 1
ATOM 673 C C . ALA A 1 91 ? 5.032 1.383 -2.472 1.00 97.25 91 ALA A C 1
ATOM 675 O O . ALA A 1 91 ? 4.035 1.121 -1.797 1.00 97.25 91 ALA A O 1
ATOM 676 N N . LEU A 1 92 ? 5.953 2.281 -2.107 1.00 97.94 92 LEU A N 1
ATOM 677 C CA . LEU A 1 92 ? 5.912 3.035 -0.856 1.00 97.94 92 LEU A CA 1
ATOM 678 C C . LEU A 1 92 ? 4.706 3.972 -0.804 1.00 97.94 92 LEU A C 1
ATOM 680 O O . LEU A 1 92 ? 3.986 3.966 0.191 1.00 97.94 92 LEU A O 1
ATOM 684 N N . LEU A 1 93 ? 4.453 4.731 -1.875 1.00 98.12 93 LEU A N 1
ATOM 685 C CA . LEU A 1 93 ? 3.298 5.623 -1.954 1.00 98.12 93 LEU A CA 1
ATOM 686 C C . LEU A 1 93 ? 1.994 4.836 -1.835 1.00 98.12 93 LEU A C 1
ATOM 688 O O . LEU A 1 93 ? 1.136 5.187 -1.032 1.00 98.12 93 LEU A O 1
ATOM 692 N N . GLY A 1 94 ? 1.854 3.751 -2.595 1.00 97.75 94 GLY A N 1
ATOM 693 C CA . GLY A 1 94 ? 0.634 2.959 -2.598 1.00 97.75 94 GLY A CA 1
ATOM 694 C C . GLY A 1 94 ? 0.383 2.316 -1.238 1.00 97.75 94 GLY A C 1
ATOM 695 O O . GLY A 1 94 ? -0.713 2.467 -0.701 1.00 97.75 94 GLY A O 1
ATOM 696 N N . GLY A 1 95 ? 1.405 1.709 -0.626 1.00 97.00 95 GLY A N 1
ATOM 697 C CA . GLY A 1 95 ? 1.320 1.148 0.724 1.00 97.00 95 GLY A CA 1
ATOM 698 C C . GLY A 1 95 ? 0.982 2.201 1.781 1.00 97.00 95 GLY A C 1
ATOM 699 O O . GLY A 1 95 ? 0.105 1.972 2.614 1.00 97.00 95 GLY A O 1
ATOM 700 N N . ALA A 1 96 ? 1.611 3.378 1.710 1.00 97.44 96 ALA A N 1
ATOM 701 C CA . ALA A 1 96 ? 1.336 4.492 2.612 1.00 97.44 96 ALA A CA 1
ATOM 702 C C . ALA A 1 96 ? -0.089 5.036 2.454 1.00 97.44 96 ALA A C 1
ATOM 704 O O . ALA A 1 96 ? -0.729 5.337 3.455 1.00 97.44 96 ALA A O 1
ATOM 705 N N . LEU A 1 97 ? -0.619 5.131 1.232 1.00 97.19 97 LEU A N 1
ATOM 706 C CA . LEU A 1 97 ? -2.004 5.545 0.994 1.00 97.19 97 LEU A CA 1
ATOM 707 C C . LEU A 1 97 ? -2.997 4.489 1.485 1.00 97.19 97 LEU A C 1
ATOM 709 O O . LEU A 1 97 ? -3.948 4.822 2.189 1.00 97.19 97 LEU A O 1
ATOM 713 N N . GLY A 1 98 ? -2.749 3.220 1.151 1.00 96.44 98 GLY A N 1
ATOM 714 C CA . GLY A 1 98 ? -3.598 2.097 1.534 1.00 96.44 98 GLY A CA 1
ATOM 715 C C . GLY A 1 98 ? -3.730 1.969 3.047 1.00 96.44 98 GLY A C 1
ATOM 716 O O . GLY A 1 98 ? -4.839 1.890 3.558 1.00 96.44 98 GLY A O 1
ATOM 717 N N . LEU A 1 99 ? -2.610 2.008 3.767 1.00 96.12 99 LEU A N 1
ATOM 718 C CA . LEU A 1 99 ? -2.586 1.891 5.226 1.00 96.12 99 LEU A CA 1
ATOM 719 C C . LEU A 1 99 ? -2.922 3.211 5.929 1.00 96.12 99 LEU A C 1
ATOM 721 O O . LEU A 1 99 ? -3.627 3.242 6.938 1.00 96.12 99 LEU A O 1
ATOM 725 N N . GLY A 1 100 ? -2.385 4.312 5.411 1.00 94.50 100 GLY A N 1
ATOM 726 C CA . GLY A 1 100 ? -2.422 5.613 6.062 1.00 94.50 100 GLY A CA 1
ATOM 727 C C . GLY A 1 100 ? -3.801 6.248 6.030 1.00 94.50 100 GLY A C 1
ATOM 728 O O . GLY A 1 100 ? -4.244 6.753 7.057 1.00 94.50 100 GLY A O 1
ATOM 729 N N . LEU A 1 101 ? -4.514 6.205 4.900 1.00 94.88 101 LEU A N 1
ATOM 730 C CA . LEU A 1 101 ? -5.813 6.876 4.789 1.00 94.88 101 LEU A CA 1
ATOM 731 C C . LEU A 1 101 ? -6.869 6.284 5.748 1.00 94.88 101 LEU A C 1
ATOM 733 O O . LEU A 1 101 ? -7.475 7.064 6.490 1.00 94.88 101 LEU A O 1
ATOM 737 N N . PRO A 1 102 ? -7.069 4.950 5.836 1.00 93.06 102 PRO A N 1
ATOM 738 C CA . PRO A 1 102 ? -7.971 4.354 6.823 1.00 93.06 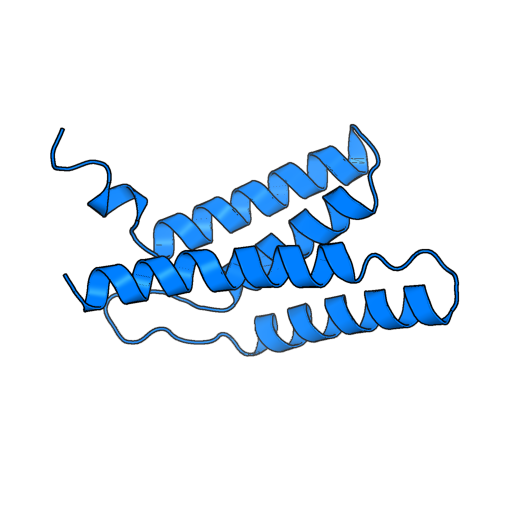102 PRO A CA 1
ATOM 739 C C . PRO A 1 102 ? -7.529 4.607 8.266 1.00 93.06 102 PRO A C 1
ATOM 741 O O . PRO A 1 102 ? -8.363 4.893 9.123 1.00 93.06 102 PRO A O 1
ATOM 744 N N . TYR A 1 103 ? -6.222 4.567 8.546 1.00 92.19 103 TYR A N 1
ATOM 745 C CA . TYR A 1 103 ? -5.706 4.835 9.888 1.00 92.19 103 TYR A CA 1
ATOM 746 C C . TYR A 1 103 ? -5.931 6.288 10.325 1.00 92.19 103 TYR A C 1
ATOM 748 O O . TYR A 1 103 ? -6.345 6.540 11.458 1.00 92.19 103 TYR A O 1
ATOM 756 N N . LEU A 1 104 ? -5.705 7.248 9.426 1.00 92.56 104 LEU A N 1
ATOM 757 C CA . LEU A 1 104 ? -5.999 8.657 9.672 1.00 92.56 104 LEU A CA 1
ATOM 758 C C . LEU A 1 104 ? -7.497 8.866 9.907 1.00 92.56 104 LEU A C 1
ATOM 760 O O . LEU A 1 104 ? -7.866 9.563 10.850 1.00 92.56 104 LEU A O 1
ATOM 764 N N . ALA A 1 105 ? -8.355 8.218 9.116 1.00 90.69 105 ALA A N 1
ATOM 765 C CA . ALA A 1 105 ? -9.800 8.265 9.314 1.00 90.69 105 ALA A CA 1
ATOM 766 C C . ALA A 1 105 ? -10.214 7.712 10.692 1.00 90.69 105 ALA A C 1
ATOM 768 O O . ALA A 1 105 ? -10.977 8.364 11.403 1.00 90.69 105 ALA A O 1
ATOM 769 N N . TYR A 1 106 ? -9.642 6.579 11.119 1.00 89.94 106 TYR A N 1
ATOM 770 C CA . TYR A 1 106 ? -9.840 6.027 12.465 1.00 89.94 106 TYR A CA 1
ATOM 771 C C . TYR A 1 106 ? -9.432 7.025 13.559 1.00 89.94 106 TYR A C 1
ATOM 773 O O . TYR A 1 106 ? -10.203 7.294 14.477 1.00 89.94 106 TYR A O 1
ATOM 781 N N . ARG A 1 107 ? -8.244 7.632 13.444 1.00 88.62 107 ARG A N 1
ATOM 782 C CA . ARG A 1 107 ? -7.740 8.599 14.434 1.00 88.62 107 ARG A CA 1
ATOM 783 C C . ARG A 1 107 ? -8.573 9.872 14.518 1.00 88.62 107 ARG A C 1
ATOM 785 O O . ARG A 1 107 ? -8.656 10.464 15.590 1.00 88.62 107 ARG A O 1
ATOM 792 N N . LEU A 1 108 ? -9.151 10.313 13.404 1.00 87.94 108 LEU A N 1
ATOM 793 C CA . LEU A 1 108 ? -10.054 11.461 13.384 1.00 87.94 108 LEU A CA 1
ATOM 794 C C . LEU A 1 108 ? -11.397 11.135 14.046 1.00 87.94 108 LEU A C 1
ATOM 796 O O . LEU A 1 108 ? -11.950 12.003 14.709 1.00 87.94 108 LEU A O 1
ATOM 800 N N . GLN A 1 109 ? -11.894 9.901 13.911 1.00 83.12 109 GLN A N 1
ATOM 801 C CA . GLN A 1 109 ? -13.113 9.453 14.593 1.00 83.12 109 GLN A CA 1
ATOM 802 C C . GLN A 1 109 ? -12.915 9.241 16.097 1.00 83.12 109 GLN A C 1
ATOM 804 O O . GLN A 1 109 ? -13.803 9.574 16.864 1.00 83.12 109 GLN A O 1
ATOM 809 N N . GLU A 1 110 ? -11.757 8.737 16.531 1.00 77.56 110 GLU A N 1
ATOM 810 C CA . GLU A 1 110 ? -11.429 8.553 17.958 1.00 77.56 110 GLU A CA 1
ATOM 811 C C . GLU A 1 110 ? -11.348 9.886 18.729 1.00 77.56 110 GLU A C 1
ATOM 813 O O . GLU A 1 110 ? -11.523 9.916 19.944 1.00 77.56 110 GLU A O 1
ATOM 818 N N . LYS A 1 111 ? -11.064 10.993 18.031 1.00 69.25 111 LYS A N 1
ATOM 819 C CA . LYS A 1 111 ? -10.937 12.339 18.612 1.00 69.25 111 LYS A CA 1
ATOM 820 C C . LYS A 1 111 ? -12.223 13.175 18.571 1.00 69.25 111 LYS A C 1
ATOM 822 O O . LYS A 1 111 ? -12.213 14.268 19.137 1.00 69.25 111 LYS A O 1
ATOM 827 N N . ALA A 1 112 ? -13.248 12.727 17.849 1.00 61.12 112 ALA A N 1
ATOM 828 C CA . ALA A 1 112 ? -14.507 13.446 17.642 1.00 61.12 112 ALA A CA 1
ATOM 829 C C . ALA A 1 112 ? -15.558 13.034 18.677 1.00 61.12 112 ALA A C 1
ATOM 831 O O . ALA A 1 112 ? -16.338 13.926 19.079 1.00 61.12 112 ALA A O 1
#